Protein AF-A0A3B0CKC9-F1 (afdb_monomer_lite)

Sequence (68 aa):
MTRWEYTILDNPGRLNELGEEGWELVGVTSAEGGERFYLKRPLPSLREQITLDQRKMVLDAAEGGGGE

pLDDT: mean 86.78, std 12.01, range [45.84, 98.19]

Secondary structure (DSSP, 8-state):
--EEEEEEES-GGGHHHHHHTT-EEEEEEEETTEEEEEEEEEEPPHHHHHHHHHHHHHHHHHHTT---

Radius of gyration: 17.73 Å; chains: 1; bounding box: 36×38×48 Å

Foldseek 3Di:
DWDKDKDKDQDCPCVVVVVVVAKDFDDWDQDPSGIMTIIM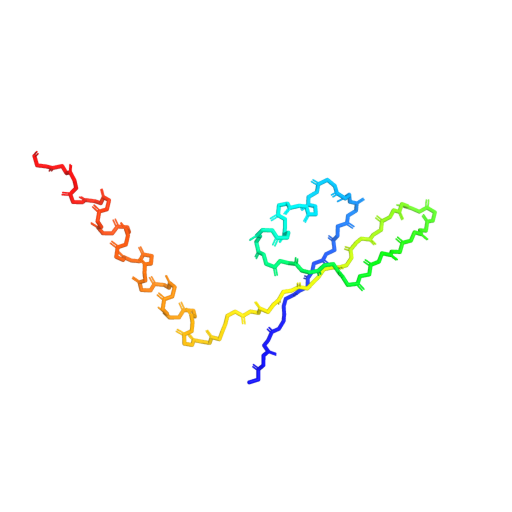GTDDDPVRVVVVVVVVVVVVVVVVPPDD

Structure (mmCIF, N/CA/C/O backbone):
data_AF-A0A3B0CKC9-F1
#
_entry.id   AF-A0A3B0CKC9-F1
#
loop_
_atom_site.group_PDB
_atom_site.id
_atom_site.type_symbol
_atom_site.label_atom_id
_atom_site.label_alt_id
_atom_site.label_comp_id
_atom_site.label_asym_id
_atom_site.label_entity_id
_atom_site.label_seq_id
_atom_site.pdbx_PDB_ins_code
_atom_site.Cartn_x
_atom_site.Cartn_y
_atom_site.Cartn_z
_atom_site.occupancy
_atom_site.B_iso_or_equiv
_atom_site.auth_seq_id
_atom_site.auth_comp_id
_atom_site.auth_asym_id
_atom_site.auth_atom_id
_atom_site.pdbx_PDB_model_num
ATOM 1 N N . MET A 1 1 ? 9.050 -17.492 -6.840 1.00 67.56 1 MET A N 1
ATOM 2 C CA . MET A 1 1 ? 8.278 -17.309 -5.593 1.00 67.56 1 MET A CA 1
ATOM 3 C C . MET A 1 1 ? 8.116 -15.812 -5.391 1.00 67.56 1 MET A C 1
ATOM 5 O O . MET A 1 1 ? 9.128 -15.119 -5.387 1.00 67.56 1 MET A O 1
ATOM 9 N N . THR A 1 2 ? 6.886 -15.306 -5.348 1.00 80.44 2 THR A N 1
ATOM 10 C CA . THR A 1 2 ? 6.618 -13.863 -5.240 1.00 80.44 2 THR A CA 1
ATOM 11 C C . THR A 1 2 ? 6.925 -13.390 -3.824 1.00 80.44 2 THR A C 1
ATOM 13 O O . THR A 1 2 ? 6.435 -13.982 -2.862 1.00 80.44 2 THR A O 1
ATOM 16 N N . ARG A 1 3 ? 7.763 -12.358 -3.693 1.00 89.12 3 ARG A N 1
ATOM 17 C CA . ARG A 1 3 ? 8.050 -11.704 -2.409 1.00 89.12 3 ARG A CA 1
ATOM 18 C C . ARG A 1 3 ? 7.089 -10.533 -2.226 1.00 89.12 3 ARG A C 1
ATOM 20 O O . ARG A 1 3 ? 6.698 -9.918 -3.212 1.00 89.12 3 ARG A O 1
ATOM 27 N N . TRP A 1 4 ? 6.727 -10.238 -0.985 1.00 93.81 4 TRP A N 1
ATOM 28 C CA . TRP A 1 4 ? 5.761 -9.196 -0.644 1.00 93.81 4 TRP A CA 1
ATOM 29 C C . TRP A 1 4 ? 6.382 -8.186 0.313 1.00 93.81 4 TRP A C 1
ATOM 31 O O . TRP A 1 4 ? 7.170 -8.563 1.181 1.00 93.81 4 TRP A O 1
ATOM 41 N N . GLU A 1 5 ? 5.995 -6.929 0.154 1.00 95.00 5 GLU A N 1
ATOM 42 C CA . GLU A 1 5 ? 6.248 -5.844 1.096 1.00 95.00 5 GLU A CA 1
ATOM 43 C C . GLU A 1 5 ? 4.930 -5.447 1.769 1.00 95.00 5 GLU A C 1
ATOM 45 O O . GLU A 1 5 ? 3.866 -5.566 1.156 1.00 95.00 5 GLU A O 1
ATOM 50 N N . TYR A 1 6 ? 5.002 -4.997 3.022 1.00 96.62 6 TYR A N 1
ATOM 51 C CA . TYR A 1 6 ? 3.846 -4.612 3.829 1.00 96.62 6 TYR A CA 1
ATOM 52 C C . TYR A 1 6 ? 4.079 -3.248 4.467 1.00 96.62 6 TYR A C 1
ATOM 54 O O . TYR A 1 6 ? 5.193 -2.948 4.896 1.00 96.62 6 TYR A O 1
ATOM 62 N N . THR A 1 7 ? 3.021 -2.448 4.570 1.00 96.62 7 THR A N 1
ATOM 63 C CA . THR A 1 7 ? 3.043 -1.174 5.295 1.00 96.62 7 THR A CA 1
ATOM 64 C C . THR A 1 7 ? 1.733 -0.949 6.045 1.00 96.62 7 THR A C 1
ATOM 66 O O . THR A 1 7 ? 0.723 -1.605 5.769 1.00 96.62 7 THR A O 1
ATOM 69 N N . ILE A 1 8 ? 1.767 -0.047 7.026 1.00 96.38 8 ILE A N 1
ATOM 70 C CA . ILE A 1 8 ? 0.624 0.327 7.860 1.00 96.38 8 ILE A CA 1
ATOM 71 C C . ILE A 1 8 ? 0.504 1.848 7.849 1.00 96.38 8 ILE A C 1
ATOM 73 O O . ILE A 1 8 ? 1.504 2.542 8.022 1.00 96.38 8 ILE A O 1
ATOM 77 N N . LEU A 1 9 ? -0.714 2.356 7.676 1.00 95.25 9 LEU A N 1
ATOM 78 C CA . LEU A 1 9 ? -1.029 3.782 7.774 1.00 95.25 9 LEU A CA 1
ATOM 79 C C . LEU A 1 9 ? -1.999 4.024 8.926 1.00 95.25 9 LEU A C 1
ATOM 81 O O . LEU A 1 9 ? -2.870 3.197 9.186 1.00 95.25 9 LEU A O 1
ATOM 85 N N . ASP A 1 10 ? -1.881 5.182 9.559 1.00 93.62 10 ASP A N 1
ATOM 86 C CA . ASP A 1 10 ? -2.838 5.727 10.531 1.00 93.62 10 ASP A CA 1
ATOM 87 C C . ASP A 1 10 ? -3.825 6.738 9.907 1.00 93.62 10 ASP A C 1
ATOM 89 O O . ASP A 1 10 ? -4.759 7.189 10.565 1.00 93.62 10 ASP A O 1
ATOM 93 N N . ASN A 1 11 ? -3.645 7.080 8.625 1.00 89.44 11 ASN A N 1
ATOM 94 C CA . ASN A 1 11 ? -4.446 8.076 7.912 1.00 89.44 11 ASN A CA 1
ATOM 95 C C . ASN A 1 11 ? -4.785 7.603 6.481 1.00 89.44 11 ASN A C 1
ATOM 97 O O . ASN A 1 11 ? -3.866 7.254 5.730 1.00 89.44 11 ASN A O 1
ATOM 101 N N . PRO A 1 12 ? -6.065 7.648 6.053 1.00 92.50 12 PRO A N 1
ATOM 102 C CA . PRO A 1 12 ? -6.472 7.246 4.706 1.00 92.50 12 PRO A CA 1
ATOM 103 C C . PRO A 1 12 ? -6.037 8.210 3.589 1.00 9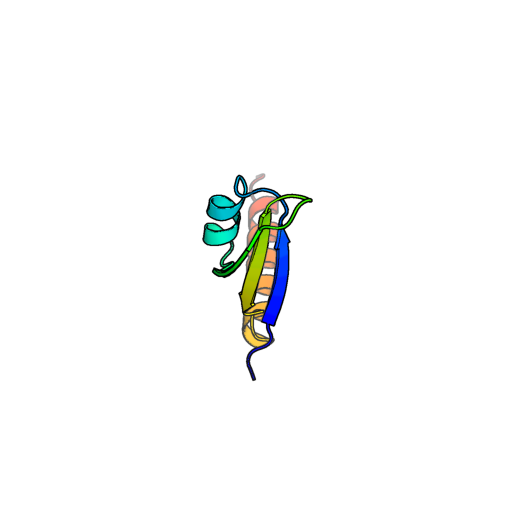2.50 12 PRO A C 1
ATOM 105 O O . PRO A 1 12 ? -6.124 7.852 2.416 1.00 92.50 12 PRO A O 1
ATOM 108 N N . GLY A 1 13 ? -5.556 9.418 3.905 1.00 95.12 13 GLY A N 1
ATOM 109 C CA . GLY A 1 13 ? -5.231 10.452 2.910 1.00 95.12 13 GLY A CA 1
ATOM 110 C C . GLY A 1 13 ? -4.203 10.041 1.847 1.00 95.12 13 GLY A C 1
ATOM 111 O O . GLY A 1 13 ? -4.177 10.629 0.772 1.00 95.12 13 GLY A O 1
ATOM 112 N N . ARG A 1 14 ? -3.396 9.006 2.113 1.00 94.38 14 ARG A N 1
ATOM 113 C CA . ARG A 1 14 ? -2.366 8.493 1.192 1.00 94.38 14 ARG A CA 1
ATOM 114 C C . ARG A 1 14 ? -2.787 7.258 0.396 1.00 94.38 14 ARG A C 1
ATOM 116 O O . ARG A 1 14 ? -1.988 6.733 -0.371 1.00 94.38 14 ARG A O 1
ATOM 123 N N . LEU A 1 15 ? -4.013 6.761 0.575 1.00 95.69 15 LEU A N 1
ATOM 124 C CA . LEU A 1 15 ? -4.448 5.512 -0.062 1.00 95.69 15 LEU A CA 1
ATOM 125 C C . LEU A 1 15 ? -4.441 5.597 -1.591 1.00 95.69 15 LEU A C 1
ATOM 127 O O . LEU A 1 15 ? -4.048 4.632 -2.239 1.00 95.69 15 LEU A O 1
ATOM 131 N N . ASN A 1 16 ? -4.828 6.743 -2.157 1.00 96.19 16 ASN A N 1
ATOM 132 C CA . ASN A 1 16 ? -4.830 6.929 -3.609 1.00 96.19 16 ASN A CA 1
ATOM 133 C C . ASN A 1 16 ? -3.405 6.922 -4.176 1.00 96.19 16 ASN A C 1
ATOM 135 O O . ASN A 1 16 ? -3.129 6.140 -5.079 1.00 96.19 16 ASN A O 1
ATOM 139 N N . GLU A 1 17 ? -2.497 7.716 -3.596 1.00 96.31 17 GLU A N 1
ATOM 140 C CA . GLU A 1 17 ? -1.081 7.768 -4.001 1.00 96.31 17 GLU A CA 1
ATOM 141 C C . GLU A 1 17 ? -0.435 6.376 -3.942 1.00 96.31 17 GLU A C 1
ATOM 143 O O . GLU A 1 17 ? 0.201 5.920 -4.888 1.00 96.31 17 GLU A O 1
ATOM 148 N N . LEU A 1 18 ? -0.659 5.650 -2.844 1.00 95.75 18 LEU A N 1
ATOM 149 C CA . LEU A 1 18 ? -0.102 4.312 -2.665 1.00 95.75 18 LEU A CA 1
ATOM 150 C C . LEU A 1 18 ? -0.717 3.297 -3.636 1.00 95.75 18 LEU A C 1
ATOM 152 O O . LEU A 1 18 ? -0.010 2.408 -4.106 1.00 95.75 18 LEU A O 1
ATOM 156 N N . GLY A 1 19 ? -1.999 3.444 -3.977 1.00 94.94 19 GLY A N 1
ATOM 157 C CA . GLY A 1 19 ? -2.641 2.656 -5.027 1.00 9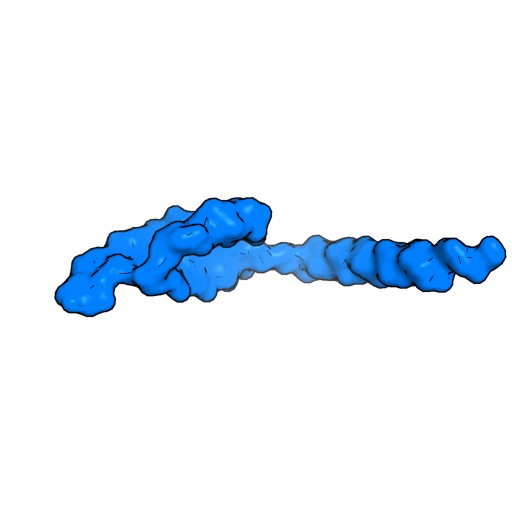4.94 19 GLY A CA 1
ATOM 158 C C . GLY A 1 19 ? -1.950 2.820 -6.383 1.00 94.94 19 GLY A C 1
ATOM 159 O O . GLY A 1 19 ? -1.694 1.826 -7.062 1.00 94.94 19 GLY A O 1
ATOM 160 N N . GLU A 1 20 ? -1.573 4.049 -6.747 1.00 95.25 20 GLU A N 1
ATOM 161 C CA . GLU A 1 20 ? -0.807 4.330 -7.972 1.00 95.25 20 GLU A CA 1
ATOM 162 C C . GLU A 1 20 ? 0.620 3.754 -7.921 1.00 95.25 20 GLU A C 1
ATOM 164 O O . GLU A 1 20 ? 1.142 3.292 -8.935 1.00 95.25 20 GLU A O 1
ATOM 169 N N . GLU A 1 21 ? 1.231 3.686 -6.734 1.00 92.69 21 GLU A N 1
ATOM 170 C CA . GLU A 1 21 ? 2.519 3.014 -6.495 1.00 92.69 21 GLU A CA 1
ATOM 171 C C . GLU A 1 21 ? 2.434 1.470 -6.465 1.00 92.69 21 GLU A C 1
ATOM 173 O O . GLU A 1 21 ? 3.446 0.787 -6.257 1.00 92.69 21 GLU A O 1
ATOM 178 N N . GLY A 1 22 ? 1.240 0.900 -6.657 1.00 93.94 22 GLY A N 1
ATOM 179 C CA . GLY A 1 22 ? 1.006 -0.545 -6.694 1.00 93.94 22 GLY A CA 1
ATOM 180 C C . GLY A 1 22 ? 0.756 -1.193 -5.331 1.00 93.94 22 GLY A C 1
ATOM 181 O O . GLY A 1 22 ? 0.863 -2.415 -5.210 1.00 93.94 22 GLY A O 1
ATOM 182 N N . TRP A 1 23 ? 0.441 -0.405 -4.301 1.00 96.94 23 TRP A N 1
ATOM 183 C CA . TRP A 1 23 ? -0.025 -0.922 -3.018 1.00 96.94 23 TRP A CA 1
ATOM 184 C C . TRP A 1 23 ? -1.506 -1.284 -3.048 1.00 96.94 23 TRP A C 1
ATOM 186 O O . TRP A 1 23 ? -2.352 -0.553 -3.553 1.00 96.94 23 TRP A O 1
ATOM 196 N N . GLU A 1 24 ? -1.827 -2.402 -2.411 1.00 97.00 24 GLU A N 1
ATOM 197 C CA . GLU A 1 24 ? -3.178 -2.922 -2.264 1.00 97.00 24 GLU A CA 1
ATOM 198 C C . GLU A 1 24 ? -3.596 -2.864 -0.793 1.00 97.00 24 GLU A C 1
ATOM 200 O O . GLU A 1 24 ? -2.907 -3.413 0.072 1.00 97.00 24 GLU A O 1
ATOM 205 N N . LEU A 1 25 ? -4.743 -2.245 -0.501 1.00 97.25 25 LEU A N 1
ATOM 206 C CA . LEU A 1 25 ? -5.351 -2.275 0.830 1.00 97.25 25 LEU A CA 1
ATOM 207 C C . LEU A 1 25 ? -5.903 -3.677 1.121 1.00 97.25 25 L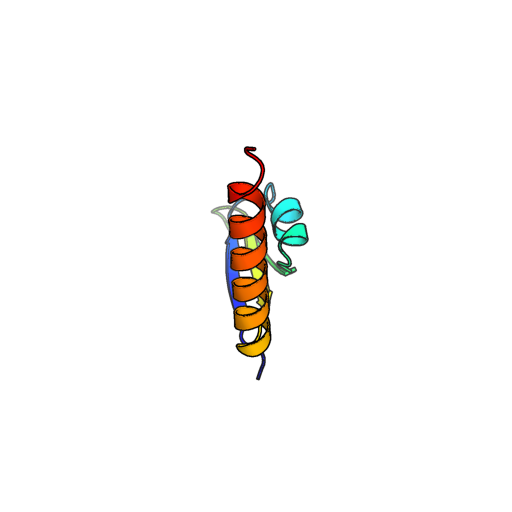EU A C 1
ATOM 209 O O . LEU A 1 25 ? -6.755 -4.179 0.392 1.00 97.25 25 LEU A O 1
ATOM 213 N N . VAL A 1 26 ? -5.437 -4.302 2.203 1.00 97.19 26 VAL A N 1
ATOM 214 C CA . VAL A 1 26 ? -5.831 -5.669 2.592 1.00 97.19 26 VAL A CA 1
ATOM 215 C C . VAL A 1 26 ? -6.640 -5.738 3.879 1.00 97.19 26 VAL A C 1
ATOM 217 O O . VAL A 1 26 ? -7.257 -6.765 4.152 1.00 97.19 26 VAL A O 1
ATOM 220 N N . GLY A 1 27 ? -6.659 -4.670 4.673 1.00 96.62 27 GLY A N 1
ATOM 221 C CA . GLY A 1 27 ? -7.449 -4.633 5.895 1.00 96.62 27 GLY A CA 1
ATOM 222 C C . GLY A 1 27 ? -7.503 -3.251 6.522 1.00 96.62 27 GLY A C 1
ATOM 223 O O . GLY A 1 27 ? -6.575 -2.455 6.384 1.00 96.62 27 GLY A O 1
ATOM 224 N N . VAL A 1 28 ? -8.594 -2.997 7.238 1.00 96.31 28 VAL A N 1
ATOM 225 C CA . VAL A 1 28 ? -8.784 -1.805 8.064 1.00 96.31 28 VAL A CA 1
ATOM 226 C C . VAL A 1 28 ? -9.208 -2.263 9.450 1.00 96.31 28 VAL A C 1
ATOM 228 O O . VAL A 1 28 ? -10.079 -3.123 9.580 1.00 96.31 28 VAL A O 1
ATOM 231 N N . THR A 1 29 ? -8.582 -1.715 10.485 1.00 94.94 29 THR A N 1
ATOM 232 C CA . THR A 1 29 ? -8.980 -1.954 11.876 1.00 94.94 29 THR A CA 1
ATOM 233 C C . THR A 1 29 ? -9.229 -0.629 12.566 1.00 94.94 29 THR A C 1
ATOM 235 O O . THR A 1 29 ? -8.389 0.262 12.466 1.00 94.94 29 THR A O 1
ATOM 238 N N . SER A 1 30 ? -10.314 -0.531 13.326 1.00 91.94 30 SER A N 1
ATOM 239 C CA . SER A 1 30 ? -10.633 0.648 14.133 1.00 91.94 30 SER A CA 1
ATOM 240 C C . SER A 1 30 ? -10.604 0.252 15.611 1.00 91.94 30 SER A C 1
ATOM 242 O O . SER A 1 30 ? -11.269 -0.704 16.009 1.00 91.94 30 SER A O 1
ATOM 244 N N . ALA A 1 31 ? -9.812 0.955 16.420 1.00 82.50 31 ALA A N 1
ATOM 245 C CA . ALA A 1 31 ? -9.755 0.794 17.876 1.00 82.50 31 ALA A CA 1
ATOM 246 C C . ALA A 1 31 ? -9.792 2.175 18.552 1.00 82.50 31 ALA A C 1
ATOM 248 O O . ALA A 1 31 ? -9.757 3.194 17.866 1.00 82.50 31 ALA A O 1
ATOM 249 N N . GLU A 1 32 ? -9.814 2.234 19.889 1.00 79.56 32 GLU A N 1
ATOM 250 C CA . GLU A 1 32 ? -9.869 3.496 20.662 1.00 79.56 32 GLU A CA 1
ATOM 251 C C . GLU A 1 32 ? -8.731 4.497 20.335 1.00 79.56 32 GLU A C 1
ATOM 253 O O . GLU A 1 32 ? -8.802 5.657 20.725 1.00 79.56 32 GLU A O 1
ATOM 258 N N . GLY A 1 33 ? -7.706 4.078 19.579 1.00 78.69 33 GLY A N 1
ATOM 259 C CA . GLY A 1 33 ? -6.598 4.902 19.080 1.00 78.69 33 GLY A CA 1
ATOM 260 C C . GLY A 1 33 ? -6.652 5.283 17.591 1.00 78.69 33 GLY A C 1
ATOM 261 O O . GLY A 1 33 ? -5.624 5.695 17.061 1.00 78.69 33 GLY A O 1
ATOM 262 N N . GLY A 1 34 ? -7.793 5.126 16.912 1.00 87.56 34 GLY A N 1
ATOM 263 C CA . GLY A 1 34 ? -7.977 5.491 15.501 1.00 87.56 34 GLY A CA 1
ATOM 264 C C . GLY A 1 34 ? -8.008 4.303 14.534 1.00 87.56 34 GLY A C 1
ATOM 265 O O . GLY A 1 34 ? -8.029 3.135 14.938 1.00 87.56 34 GLY A O 1
ATOM 266 N N . GLU A 1 35 ? -8.054 4.618 13.241 1.00 93.94 35 GLU A N 1
ATOM 267 C CA . GLU A 1 35 ? -8.060 3.631 12.161 1.00 93.94 35 GLU A CA 1
ATOM 268 C C . GLU A 1 35 ? -6.632 3.261 11.750 1.00 93.94 35 GLU A C 1
ATOM 270 O O . GLU A 1 35 ? -5.741 4.105 11.685 1.00 93.94 35 GLU A O 1
ATOM 275 N N . ARG A 1 36 ? -6.410 1.979 11.457 1.00 95.81 36 ARG A N 1
ATOM 276 C CA . ARG A 1 36 ? -5.178 1.476 10.847 1.00 95.81 36 ARG A CA 1
ATOM 277 C C . ARG A 1 36 ? -5.492 0.781 9.543 1.00 95.81 36 ARG A C 1
ATOM 279 O O . ARG A 1 36 ? -6.359 -0.090 9.499 1.00 95.81 36 ARG A O 1
ATOM 286 N N . PHE A 1 37 ? -4.730 1.125 8.518 1.00 97.00 37 PHE A N 1
ATOM 287 C CA . PHE A 1 37 ? -4.857 0.601 7.168 1.00 97.00 37 PHE A CA 1
ATOM 288 C C . PHE A 1 37 ? -3.647 -0.273 6.877 1.00 97.00 37 PHE A C 1
ATOM 290 O O . PHE A 1 37 ? -2.513 0.187 6.974 1.00 97.00 37 PHE A O 1
ATOM 297 N N . TYR A 1 38 ? -3.885 -1.531 6.535 1.00 97.38 38 TYR A N 1
ATOM 298 C CA . TYR A 1 38 ? -2.850 -2.510 6.230 1.00 97.38 38 TYR A CA 1
ATOM 299 C C . TYR A 1 38 ? -2.770 -2.678 4.722 1.00 97.38 38 TYR A C 1
ATOM 301 O O . TYR A 1 38 ? -3.778 -3.001 4.091 1.00 97.38 38 TYR A O 1
ATOM 309 N N . LEU A 1 39 ? -1.584 -2.487 4.148 1.00 98.19 39 LEU A N 1
ATOM 310 C CA . LEU A 1 39 ? -1.365 -2.601 2.712 1.00 98.19 39 LEU A CA 1
ATOM 311 C C . LEU A 1 39 ? -0.250 -3.593 2.404 1.00 98.19 39 LEU A C 1
ATOM 313 O O . LEU A 1 39 ? 0.663 -3.800 3.208 1.00 98.19 39 LEU A O 1
ATOM 317 N N . LYS A 1 40 ? -0.312 -4.181 1.211 1.00 97.62 40 LYS A N 1
ATOM 318 C CA . LYS A 1 40 ? 0.757 -5.011 0.655 1.00 97.62 40 LYS A CA 1
ATOM 319 C C . LYS A 1 40 ? 1.074 -4.598 -0.775 1.00 97.62 40 LYS A C 1
ATOM 321 O O . LYS A 1 40 ? 0.211 -4.064 -1.461 1.00 97.62 40 LYS A O 1
ATOM 326 N N . ARG A 1 41 ? 2.269 -4.929 -1.251 1.00 95.62 41 ARG A N 1
ATOM 327 C CA . ARG A 1 41 ? 2.586 -4.923 -2.685 1.00 95.62 41 ARG A CA 1
ATOM 328 C C . ARG A 1 41 ? 3.568 -6.034 -3.041 1.00 95.62 41 ARG A C 1
ATOM 330 O O . ARG A 1 41 ? 4.374 -6.422 -2.186 1.00 95.62 41 ARG A O 1
ATOM 337 N N . PRO A 1 42 ? 3.528 -6.578 -4.266 1.00 93.12 42 PRO A N 1
ATOM 338 C CA . PRO A 1 42 ? 4.543 -7.520 -4.710 1.00 93.12 42 PRO A CA 1
ATOM 339 C C . PRO A 1 42 ? 5.875 -6.789 -4.911 1.00 93.12 42 PRO A C 1
ATOM 341 O O . PRO A 1 42 ? 5.939 -5.743 -5.553 1.00 93.12 42 PRO A O 1
ATOM 344 N N . LEU A 1 43 ? 6.963 -7.357 -4.395 1.00 87.69 43 LEU A N 1
ATOM 345 C CA . LEU A 1 43 ? 8.300 -6.906 -4.761 1.00 87.69 43 LEU A CA 1
ATOM 346 C C . LEU A 1 43 ? 8.618 -7.394 -6.179 1.00 87.69 43 LEU A C 1
ATOM 348 O O . LEU A 1 43 ? 8.380 -8.574 -6.469 1.00 87.69 43 LEU A O 1
ATOM 352 N N . PRO A 1 44 ? 9.220 -6.547 -7.034 1.00 82.38 44 PRO A N 1
ATOM 353 C CA . PRO A 1 44 ? 9.642 -6.980 -8.355 1.00 82.38 44 PRO A CA 1
ATOM 354 C C . PRO A 1 44 ? 10.594 -8.173 -8.232 1.00 82.38 44 PRO A C 1
ATOM 356 O O . PRO A 1 44 ? 11.434 -8.236 -7.321 1.00 82.38 44 PRO A O 1
ATOM 359 N N . SER A 1 45 ? 10.476 -9.141 -9.140 1.00 80.31 45 SER A N 1
ATOM 360 C CA . SER A 1 45 ? 11.415 -10.264 -9.200 1.00 80.31 45 SER A CA 1
ATOM 361 C C . SER A 1 45 ? 12.829 -9.749 -9.457 1.00 80.31 45 SER A C 1
ATOM 363 O O . SER A 1 45 ? 13.007 -8.670 -10.011 1.00 80.31 45 SER A O 1
ATOM 365 N N . LEU A 1 46 ? 13.860 -10.546 -9.153 1.00 79.00 46 LEU A N 1
ATOM 366 C CA . LEU A 1 46 ? 15.253 -10.153 -9.419 1.00 79.00 46 LEU A CA 1
ATOM 367 C C . LEU A 1 46 ? 15.466 -9.698 -10.878 1.00 79.00 46 LEU A C 1
ATOM 369 O O . LEU A 1 46 ? 16.111 -8.686 -11.123 1.00 79.00 46 LEU A O 1
ATOM 373 N N . ARG A 1 47 ? 14.859 -10.397 -11.847 1.00 81.75 47 ARG A N 1
ATOM 374 C CA . ARG A 1 47 ? 14.909 -10.020 -13.270 1.00 81.75 47 ARG A CA 1
ATOM 375 C C . ARG A 1 47 ? 14.280 -8.650 -13.543 1.00 81.75 47 ARG A C 1
ATOM 377 O O . ARG A 1 47 ? 14.797 -7.880 -14.347 1.00 81.75 47 ARG A O 1
ATOM 384 N N . GLU A 1 48 ? 13.158 -8.360 -12.894 1.00 81.81 48 GLU A N 1
ATOM 385 C CA . GLU A 1 48 ? 12.449 -7.086 -13.032 1.00 81.81 48 GLU A CA 1
ATOM 386 C C . GLU A 1 48 ? 13.240 -5.959 -12.371 1.00 81.81 48 GLU A C 1
ATOM 388 O O . GLU A 1 48 ? 13.390 -4.906 -12.976 1.00 81.81 48 GLU A O 1
ATOM 393 N N . GLN A 1 49 ? 13.840 -6.209 -11.202 1.00 81.19 49 GLN A N 1
ATOM 394 C CA . GLN A 1 49 ? 14.740 -5.262 -10.536 1.00 81.19 49 GLN A CA 1
ATOM 395 C C . GLN A 1 49 ? 15.921 -4.889 -11.435 1.00 81.19 49 GLN A C 1
ATOM 397 O O . GLN A 1 49 ? 16.166 -3.707 -11.643 1.00 81.19 49 GLN A O 1
ATOM 402 N N . ILE A 1 50 ? 16.590 -5.878 -12.040 1.00 82.88 50 ILE A N 1
ATOM 403 C CA . ILE A 1 50 ? 17.698 -5.636 -12.980 1.00 82.88 50 ILE A CA 1
ATOM 404 C C . ILE A 1 50 ? 17.228 -4.801 -14.178 1.00 82.88 50 ILE A C 1
ATOM 406 O O . ILE A 1 50 ? 17.919 -3.888 -14.610 1.00 82.88 50 ILE A O 1
ATOM 410 N N . THR A 1 51 ? 16.040 -5.092 -14.710 1.00 87.25 51 THR A N 1
ATOM 411 C CA . THR A 1 51 ? 15.495 -4.352 -15.858 1.00 87.25 51 THR A CA 1
ATOM 412 C C . THR A 1 51 ? 15.162 -2.903 -15.493 1.00 87.25 51 THR A C 1
ATOM 414 O O . THR A 1 51 ? 15.417 -1.995 -16.282 1.00 87.25 51 THR A O 1
ATOM 417 N N . LEU A 1 52 ? 14.591 -2.674 -14.308 1.00 83.38 52 LEU A N 1
ATOM 418 C CA . LEU A 1 52 ? 14.289 -1.336 -13.798 1.00 83.38 52 LEU A CA 1
ATOM 419 C C . LEU A 1 52 ? 15.570 -0.528 -13.563 1.00 83.38 52 LEU A C 1
ATOM 421 O O . LEU A 1 52 ? 15.634 0.631 -13.963 1.00 83.38 52 LEU A O 1
ATOM 425 N N . ASP A 1 53 ? 16.597 -1.158 -12.994 1.00 84.50 53 ASP A N 1
ATOM 426 C CA . ASP A 1 53 ? 17.908 -0.546 -12.764 1.00 84.50 53 ASP A CA 1
ATOM 427 C C . ASP A 1 53 ? 18.594 -0.160 -14.086 1.00 84.50 53 ASP A C 1
ATOM 429 O O . ASP A 1 53 ? 19.010 0.981 -14.274 1.00 84.50 53 ASP A O 1
ATOM 433 N N . GLN A 1 54 ? 18.583 -1.066 -15.071 1.00 87.38 54 GLN A N 1
ATOM 434 C CA . GLN A 1 54 ? 19.089 -0.790 -16.419 1.00 87.38 54 GLN A CA 1
ATOM 435 C C . GLN A 1 54 ? 18.356 0.363 -17.104 1.00 87.38 54 GLN A C 1
ATOM 437 O O . GLN A 1 54 ? 18.992 1.218 -17.717 1.00 87.38 54 GLN A O 1
ATOM 442 N N . ARG A 1 55 ? 17.023 0.412 -16.997 1.00 86.50 55 ARG A N 1
ATOM 443 C CA . ARG A 1 55 ? 16.232 1.520 -17.550 1.00 86.50 55 ARG A CA 1
ATOM 444 C C . ARG A 1 55 ? 16.592 2.845 -16.896 1.00 86.50 55 ARG A C 1
ATOM 446 O O . ARG A 1 55 ? 16.737 3.830 -17.611 1.00 86.50 55 ARG A O 1
ATOM 453 N N . LYS A 1 56 ? 16.766 2.858 -15.573 1.00 85.88 56 LYS A N 1
ATOM 454 C CA . LYS A 1 56 ? 17.180 4.054 -14.841 1.00 85.88 56 LYS A CA 1
ATOM 455 C C . LYS A 1 56 ? 18.541 4.557 -15.323 1.00 85.88 56 LYS A C 1
ATOM 457 O O . LYS A 1 56 ? 18.646 5.722 -15.670 1.00 85.88 56 LYS A O 1
ATOM 462 N N . MET A 1 57 ? 19.533 3.673 -15.459 1.00 84.88 57 MET A N 1
ATOM 463 C CA . MET A 1 57 ? 20.855 4.051 -15.982 1.00 84.88 57 MET A CA 1
ATOM 464 C C . MET A 1 57 ? 20.787 4.687 -17.377 1.00 84.88 57 MET A C 1
ATOM 466 O O . MET A 1 57 ? 21.510 5.640 -17.652 1.00 84.88 57 MET A O 1
ATOM 470 N N . VAL A 1 58 ? 19.927 4.173 -18.262 1.00 88.75 58 VAL A N 1
ATOM 471 C CA . VAL A 1 58 ? 19.753 4.736 -19.611 1.00 88.75 58 VAL A CA 1
ATOM 472 C C . VAL A 1 58 ? 19.079 6.107 -19.568 1.00 88.75 58 VAL A C 1
ATOM 474 O O . VAL A 1 58 ? 19.501 6.998 -20.299 1.00 88.75 58 VAL A O 1
ATOM 477 N N . LEU A 1 59 ? 18.054 6.284 -18.730 1.00 83.94 59 LEU A N 1
ATOM 478 C CA . LEU A 1 59 ? 17.380 7.575 -18.559 1.00 83.94 59 LEU A CA 1
ATOM 479 C C . LEU A 1 59 ? 18.342 8.625 -17.988 1.00 83.94 59 LEU A C 1
ATOM 481 O O . LEU A 1 59 ? 18.505 9.678 -18.597 1.00 83.94 59 LEU A O 1
ATOM 485 N N . ASP A 1 60 ? 19.067 8.286 -16.921 1.00 82.31 60 ASP A N 1
ATOM 486 C CA . ASP A 1 60 ? 20.062 9.168 -16.300 1.00 82.31 60 ASP A CA 1
ATOM 487 C C . ASP A 1 60 ? 21.177 9.554 -17.302 1.00 82.31 60 ASP A C 1
ATOM 489 O O . ASP A 1 60 ? 21.625 10.701 -17.345 1.00 82.31 60 ASP A O 1
ATOM 493 N N . ALA A 1 61 ? 21.610 8.617 -18.158 1.00 79.62 61 ALA A N 1
ATOM 494 C CA . ALA A 1 61 ? 22.599 8.882 -19.207 1.00 79.62 61 ALA A CA 1
ATOM 495 C C . ALA A 1 61 ? 22.057 9.769 -20.344 1.00 79.62 61 ALA A C 1
ATOM 497 O O . ALA A 1 61 ? 22.803 10.578 -20.896 1.00 79.62 61 ALA A O 1
ATOM 498 N N . ALA A 1 62 ? 20.775 9.633 -20.697 1.00 73.62 62 ALA A N 1
ATOM 499 C CA . ALA A 1 62 ? 20.129 10.453 -21.720 1.00 73.62 62 ALA A CA 1
ATOM 500 C C . ALA A 1 62 ? 19.916 11.903 -21.250 1.00 73.62 62 ALA A C 1
ATOM 502 O O . ALA A 1 62 ? 20.080 12.829 -22.042 1.00 73.62 62 ALA A O 1
ATOM 503 N N . GLU A 1 63 ? 19.617 12.114 -19.966 1.00 68.12 63 GLU A N 1
ATOM 504 C CA . GLU A 1 63 ? 19.483 13.456 -19.382 1.00 68.12 63 GLU A CA 1
ATOM 505 C C . GLU A 1 63 ? 20.831 14.196 -19.277 1.00 68.12 63 GLU A C 1
ATOM 507 O O . GLU A 1 63 ? 20.877 15.419 -19.390 1.00 68.12 63 GLU A O 1
ATOM 512 N N . GLY A 1 64 ? 21.947 13.470 -19.148 1.00 59.94 64 GLY A N 1
ATOM 513 C CA . GLY A 1 64 ? 23.299 14.045 -19.133 1.00 59.94 64 GLY A CA 1
ATOM 514 C C . GLY A 1 64 ? 23.875 14.429 -20.505 1.00 59.94 64 GLY A C 1
ATOM 515 O O . GLY A 1 64 ? 24.907 15.096 -20.555 1.00 59.94 64 GLY A O 1
ATOM 516 N N . GLY A 1 65 ? 23.242 14.016 -21.610 1.00 56.75 65 GLY A N 1
ATOM 517 C CA . GLY A 1 65 ? 23.735 14.224 -22.981 1.00 56.75 65 GLY A CA 1
ATOM 518 C C . GLY A 1 65 ? 23.065 15.361 -23.762 1.00 56.75 65 GLY A C 1
ATOM 519 O O . GLY A 1 65 ? 23.401 15.570 -24.920 1.00 56.75 65 GLY A O 1
ATOM 520 N N . GLY A 1 66 ? 22.113 16.085 -23.165 1.00 50.81 66 GLY A N 1
ATOM 521 C CA . GLY A 1 66 ? 21.311 17.118 -23.842 1.00 50.81 66 GLY A CA 1
ATOM 522 C C . GLY A 1 66 ? 21.932 18.520 -23.917 1.00 50.81 66 GLY A C 1
ATOM 523 O O . GLY A 1 66 ? 21.203 19.481 -24.149 1.00 50.81 66 GLY A O 1
ATOM 524 N N . GLY A 1 67 ? 23.236 18.658 -23.672 1.00 53.00 67 GLY A N 1
ATOM 525 C CA . GLY A 1 67 ? 23.953 19.932 -23.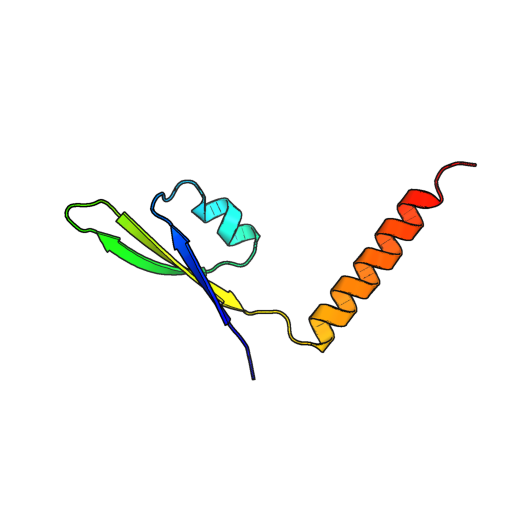731 1.00 53.00 67 GLY A CA 1
ATOM 526 C C . GLY A 1 67 ? 25.072 19.896 -24.765 1.00 53.00 67 GLY A C 1
ATOM 527 O O . GLY A 1 67 ? 26.225 19.688 -24.396 1.00 53.00 67 GLY A O 1
A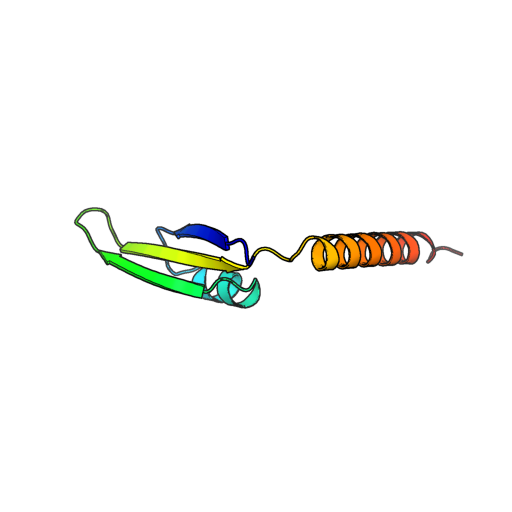TOM 528 N N . GLU A 1 68 ? 24.723 20.108 -26.032 1.00 45.84 68 GLU A N 1
ATOM 529 C CA . GLU A 1 68 ? 25.646 20.531 -27.096 1.00 45.84 68 GLU A CA 1
ATOM 530 C C . GLU A 1 68 ? 25.255 21.929 -27.583 1.00 45.84 68 GLU A C 1
ATOM 532 O O . GLU A 1 68 ? 24.041 22.164 -27.797 1.00 45.84 68 GLU A O 1
#

Organism: NCBI:txid400777